Protein AF-A0A7X7Z6R0-F1 (afdb_monomer_lite)

Foldseek 3Di:
DDPVVVVVVVVVVVVVVVVVVVVVVCVVPPPPDPDDPPCPVVDDD

Structure (mmCIF, N/CA/C/O backbone):
data_AF-A0A7X7Z6R0-F1
#
_entry.id   AF-A0A7X7Z6R0-F1
#
loop_
_atom_site.group_PDB
_atom_site.id
_atom_site.type_symbol
_atom_site.label_atom_id
_atom_site.label_alt_id
_atom_site.label_comp_id
_atom_site.label_asym_id
_atom_site.label_entity_id
_atom_site.label_seq_id
_atom_site.pdbx_PDB_ins_code
_atom_site.Cartn_x
_atom_site.Cartn_y
_atom_site.Cartn_z
_atom_site.occupancy
_atom_site.B_iso_or_equiv
_atom_site.auth_seq_id
_atom_site.auth_comp_id
_atom_site.auth_asym_id
_atom_site.auth_atom_id
_atom_site.pdbx_PDB_model_num
ATOM 1 N N . MET A 1 1 ? 18.081 -5.587 -22.007 1.00 66.00 1 MET A N 1
ATOM 2 C CA . MET A 1 1 ? 16.725 -5.389 -21.446 1.00 66.00 1 MET A CA 1
ATOM 3 C C . MET A 1 1 ? 16.453 -3.898 -21.415 1.00 66.00 1 MET A C 1
ATOM 5 O O . MET A 1 1 ? 17.330 -3.161 -20.988 1.00 66.00 1 MET A O 1
ATOM 9 N N . ASN A 1 2 ? 15.306 -3.447 -21.923 1.00 86.62 2 ASN A N 1
ATOM 10 C CA . ASN A 1 2 ? 15.034 -2.017 -22.076 1.00 8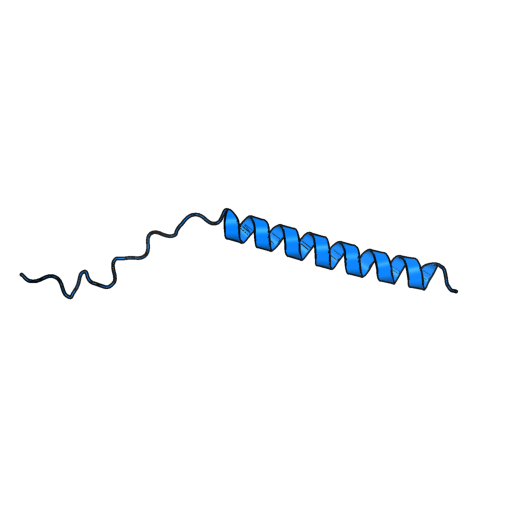6.62 2 ASN A CA 1
ATOM 11 C C . ASN A 1 2 ? 14.853 -1.366 -20.701 1.00 86.62 2 ASN A C 1
ATOM 13 O O . ASN A 1 2 ? 13.898 -1.683 -19.992 1.00 86.62 2 ASN A O 1
ATOM 17 N N . THR A 1 3 ? 15.749 -0.449 -20.338 1.00 91.50 3 THR A N 1
ATOM 18 C CA . THR A 1 3 ? 15.733 0.280 -19.059 1.00 91.50 3 THR A CA 1
ATOM 19 C C . THR A 1 3 ? 14.373 0.926 -18.783 1.00 91.50 3 THR A C 1
ATOM 21 O O . THR A 1 3 ? 13.883 0.881 -17.659 1.00 91.50 3 THR A O 1
ATOM 24 N N . SER A 1 4 ? 13.699 1.426 -19.823 1.00 93.00 4 SER A N 1
ATOM 25 C CA . SER A 1 4 ? 12.353 2.005 -19.731 1.00 93.00 4 SER A CA 1
ATOM 26 C C . SER A 1 4 ? 11.291 1.014 -19.242 1.00 93.00 4 SER A C 1
ATOM 28 O O . SER A 1 4 ? 10.417 1.391 -18.468 1.00 93.00 4 SER A O 1
ATOM 30 N N . ALA A 1 5 ? 11.375 -0.259 -19.644 1.00 93.00 5 ALA A N 1
ATOM 31 C CA . ALA A 1 5 ? 10.434 -1.287 -19.201 1.00 93.00 5 ALA A CA 1
ATOM 32 C C . ALA A 1 5 ? 10.629 -1.626 -17.715 1.00 93.00 5 ALA A C 1
ATOM 34 O O . ALA A 1 5 ? 9.658 -1.817 -16.987 1.00 93.00 5 ALA A O 1
ATOM 35 N N . LEU A 1 6 ? 11.882 -1.641 -17.250 1.00 93.94 6 LEU A N 1
ATOM 36 C CA . LEU A 1 6 ? 12.216 -1.891 -15.847 1.00 93.94 6 LEU A CA 1
ATOM 37 C C . LEU A 1 6 ? 11.747 -0.742 -14.943 1.00 93.94 6 LEU A C 1
ATOM 39 O O . LEU A 1 6 ? 11.162 -0.992 -13.890 1.00 93.94 6 LEU A O 1
ATOM 43 N N . ILE A 1 7 ? 11.937 0.507 -15.379 1.00 95.88 7 ILE A N 1
ATOM 44 C CA . ILE A 1 7 ? 11.452 1.694 -14.660 1.00 95.88 7 ILE A CA 1
ATOM 45 C C . ILE A 1 7 ? 9.926 1.664 -14.536 1.00 95.88 7 ILE A C 1
ATOM 47 O O . ILE A 1 7 ? 9.400 1.873 -13.443 1.00 95.88 7 ILE A O 1
ATOM 51 N N . LEU A 1 8 ? 9.218 1.362 -15.629 1.00 95.69 8 LEU A N 1
ATOM 52 C CA . LEU A 1 8 ? 7.760 1.269 -15.617 1.00 95.69 8 LEU A CA 1
ATOM 53 C C . LEU A 1 8 ? 7.284 0.185 -14.642 1.00 95.69 8 LEU A C 1
ATOM 55 O O . LEU A 1 8 ? 6.421 0.450 -13.812 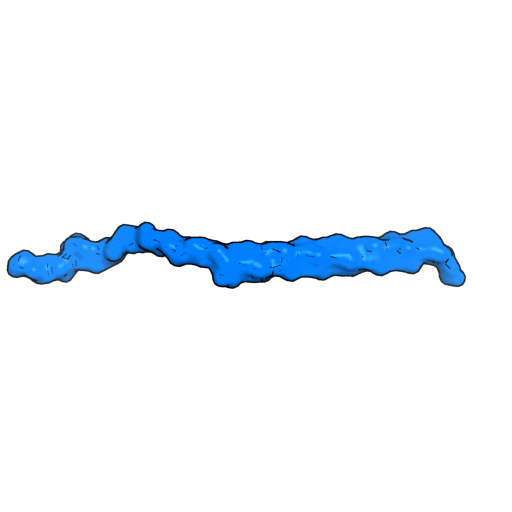1.00 95.69 8 LEU A O 1
ATOM 59 N N . MET A 1 9 ? 7.897 -1.001 -14.689 1.00 96.06 9 MET A N 1
ATOM 60 C CA . MET A 1 9 ? 7.543 -2.119 -13.815 1.00 96.06 9 MET A CA 1
ATOM 61 C C . MET A 1 9 ? 7.698 -1.758 -12.330 1.00 96.06 9 MET A C 1
ATOM 63 O O . MET A 1 9 ? 6.756 -1.927 -11.555 1.00 96.06 9 MET A O 1
ATOM 67 N N . ILE A 1 10 ? 8.848 -1.201 -11.936 1.00 97.25 10 ILE A N 1
ATOM 68 C CA . ILE A 1 10 ? 9.106 -0.808 -10.541 1.00 97.25 10 ILE A CA 1
ATOM 69 C C . ILE A 1 10 ? 8.176 0.333 -10.111 1.00 97.25 10 ILE A C 1
ATOM 71 O O . ILE A 1 10 ? 7.668 0.324 -8.987 1.00 97.25 10 ILE A O 1
ATOM 75 N N . SER A 1 11 ? 7.912 1.296 -10.998 1.00 97.56 11 SER A N 1
ATOM 76 C CA . SER A 1 11 ? 7.012 2.416 -10.718 1.00 97.56 11 SER A CA 1
ATOM 77 C C . SER A 1 11 ? 5.585 1.936 -10.453 1.00 97.56 11 SER A C 1
ATOM 79 O O . SER A 1 11 ? 5.005 2.288 -9.425 1.00 97.56 11 SER A O 1
ATOM 81 N N . THR A 1 12 ? 5.041 1.065 -11.309 1.00 97.50 12 THR A N 1
ATOM 82 C CA . THR A 1 12 ? 3.697 0.503 -11.121 1.00 97.50 12 THR A CA 1
ATOM 83 C C . THR A 1 12 ? 3.588 -0.248 -9.796 1.00 97.50 12 THR A C 1
ATOM 85 O O . THR A 1 12 ? 2.650 -0.016 -9.032 1.00 97.50 12 THR A O 1
ATOM 88 N N . TRP A 1 13 ? 4.569 -1.098 -9.483 1.00 97.56 13 TRP A N 1
ATOM 89 C CA . TRP A 1 13 ? 4.590 -1.855 -8.228 1.00 97.56 13 TRP A CA 1
ATOM 90 C C . TRP A 1 13 ? 4.654 -0.937 -7.007 1.00 97.56 13 TRP A C 1
ATOM 92 O O . TRP A 1 13 ? 3.914 -1.135 -6.042 1.00 97.56 13 TRP A O 1
ATOM 102 N N . SER A 1 14 ? 5.486 0.102 -7.068 1.00 98.31 14 SER A N 1
ATOM 103 C CA . SER A 1 14 ? 5.612 1.098 -6.002 1.00 98.31 14 SER A CA 1
ATOM 104 C C . SER A 1 14 ? 4.293 1.833 -5.760 1.00 98.31 14 SER A C 1
ATOM 106 O O . SER A 1 14 ? 3.861 1.953 -4.617 1.00 98.31 14 SER A O 1
ATOM 108 N N . ILE A 1 15 ? 3.607 2.266 -6.822 1.00 98.4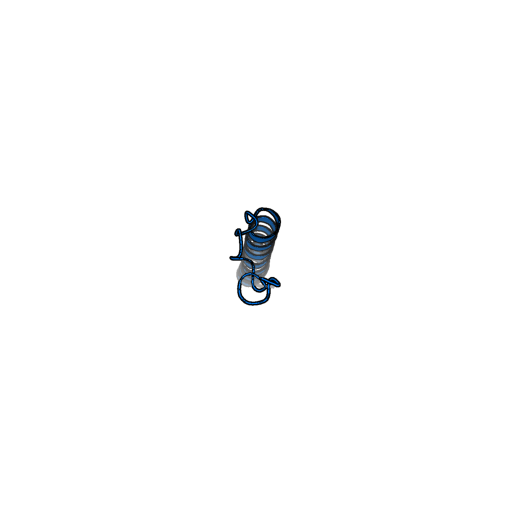4 15 ILE A N 1
ATOM 109 C CA . ILE A 1 15 ? 2.329 2.986 -6.714 1.00 98.44 15 ILE A CA 1
ATOM 110 C C . ILE A 1 15 ? 1.260 2.102 -6.068 1.00 98.44 15 ILE A C 1
ATOM 112 O O .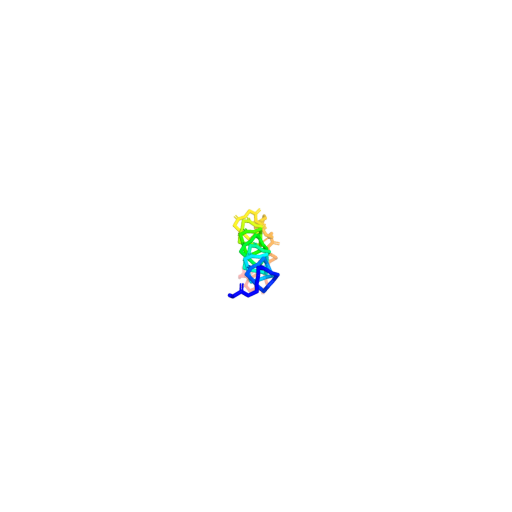 ILE A 1 15 ? 0.618 2.523 -5.105 1.00 98.44 15 ILE A O 1
ATOM 116 N N . VAL A 1 16 ? 1.088 0.871 -6.558 1.00 98.06 16 VAL A N 1
ATOM 117 C CA . VAL A 1 16 ? 0.096 -0.069 -6.010 1.00 98.06 16 VAL A CA 1
ATOM 118 C C . VAL A 1 16 ? 0.390 -0.368 -4.541 1.00 98.06 16 VAL A C 1
ATOM 120 O O . VAL A 1 16 ? -0.523 -0.350 -3.713 1.00 98.06 16 VAL A O 1
ATOM 123 N N . THR A 1 17 ? 1.662 -0.576 -4.195 1.00 98.25 17 THR A N 1
ATOM 124 C CA . THR A 1 17 ? 2.090 -0.840 -2.815 1.00 98.25 17 THR A CA 1
ATOM 125 C C . THR A 1 17 ? 1.776 0.348 -1.903 1.00 98.25 17 THR A C 1
ATOM 127 O O . THR A 1 17 ? 1.160 0.170 -0.852 1.00 98.25 17 THR A O 1
ATOM 130 N N . CYS A 1 18 ? 2.111 1.571 -2.324 1.00 98.38 18 CYS A N 1
ATOM 131 C CA . CYS A 1 18 ? 1.814 2.793 -1.574 1.00 98.38 18 CYS A CA 1
ATOM 132 C C . CYS A 1 18 ? 0.309 2.997 -1.357 1.00 98.38 18 CYS A C 1
ATOM 134 O O . CYS A 1 18 ? -0.113 3.297 -0.239 1.00 98.38 18 CYS A O 1
ATOM 136 N N . LEU A 1 19 ? -0.509 2.804 -2.397 1.00 98.19 19 LEU A N 1
ATOM 137 C CA . LEU A 1 19 ? -1.967 2.908 -2.286 1.00 98.19 19 LEU A CA 1
ATOM 138 C C . LEU A 1 19 ? -2.535 1.850 -1.338 1.00 98.19 19 LEU A C 1
ATOM 140 O O . LEU A 1 19 ? -3.378 2.167 -0.500 1.00 98.19 19 LEU A O 1
ATOM 144 N N . THR A 1 20 ? -2.039 0.616 -1.430 1.00 98.06 20 THR A N 1
ATOM 145 C CA . THR A 1 20 ? -2.460 -0.482 -0.553 1.00 98.06 20 THR A CA 1
ATOM 146 C C . THR A 1 20 ? -2.188 -0.131 0.904 1.00 98.06 20 THR A C 1
ATOM 148 O O . THR A 1 20 ? -3.112 -0.159 1.714 1.00 98.06 20 THR A O 1
ATOM 151 N N . ILE A 1 21 ? -0.960 0.290 1.228 1.00 98.25 21 ILE A N 1
ATOM 152 C CA . ILE A 1 21 ? -0.582 0.714 2.584 1.00 98.25 21 ILE A CA 1
ATOM 153 C C . ILE A 1 21 ? -1.458 1.883 3.050 1.00 98.25 21 ILE A C 1
ATOM 155 O O . ILE A 1 21 ? -1.966 1.855 4.171 1.00 98.25 21 ILE A O 1
ATOM 159 N N . TYR A 1 22 ? -1.682 2.887 2.196 1.00 97.69 22 TYR A N 1
ATOM 160 C CA . TYR A 1 22 ? -2.515 4.044 2.525 1.00 97.69 22 TYR A CA 1
ATOM 161 C C . TYR A 1 22 ? -3.938 3.639 2.927 1.00 97.69 22 TYR A C 1
ATOM 163 O O . TYR A 1 22 ? -4.416 4.049 3.987 1.00 97.69 22 TYR A O 1
ATOM 171 N N . PHE A 1 23 ? -4.613 2.817 2.119 1.00 96.94 23 PHE A N 1
ATOM 172 C CA . PHE A 1 23 ? -5.971 2.375 2.434 1.00 96.94 23 PHE A CA 1
ATOM 173 C C . PHE A 1 23 ? -6.009 1.457 3.652 1.00 96.94 23 PHE A C 1
ATOM 175 O O . PHE A 1 23 ? -6.918 1.589 4.468 1.00 96.94 23 PHE A O 1
ATOM 182 N N . PHE A 1 24 ? -5.008 0.597 3.831 1.00 97.06 24 PHE A N 1
ATOM 183 C CA . PHE A 1 24 ? -4.914 -0.258 5.012 1.00 97.06 24 PHE A CA 1
ATOM 184 C C . PHE A 1 24 ? -4.815 0.572 6.294 1.00 97.06 24 PHE A C 1
ATOM 186 O O . PHE A 1 24 ? -5.598 0.388 7.224 1.00 97.06 24 PHE A O 1
ATOM 193 N N . VAL A 1 25 ? -3.913 1.557 6.315 1.00 97.06 25 VAL A N 1
ATOM 194 C CA . VAL A 1 25 ? -3.771 2.490 7.442 1.00 97.06 25 VAL A CA 1
ATOM 195 C C . VAL A 1 25 ? -5.051 3.297 7.642 1.00 97.06 25 VAL A C 1
ATOM 197 O O . VAL A 1 25 ? -5.472 3.507 8.778 1.00 97.06 25 VAL A O 1
ATOM 200 N N . LYS A 1 26 ? -5.701 3.732 6.558 1.00 94.12 26 LYS A N 1
ATOM 201 C CA . LYS A 1 26 ? -6.971 4.462 6.628 1.00 94.12 26 LYS A CA 1
ATOM 202 C C . LYS A 1 26 ? -8.080 3.625 7.268 1.00 94.12 26 LYS A C 1
ATOM 204 O O . LYS A 1 26 ? -8.838 4.175 8.057 1.00 94.12 26 LYS A O 1
ATOM 209 N N . VAL A 1 27 ? -8.162 2.331 6.959 1.00 93.62 27 VAL A N 1
ATOM 210 C CA . VAL A 1 27 ? -9.132 1.404 7.564 1.00 93.62 27 VAL A CA 1
ATOM 211 C C . VAL A 1 27 ? -8.815 1.172 9.038 1.00 93.62 27 VAL A C 1
ATOM 213 O O . VAL A 1 27 ? -9.701 1.314 9.873 1.00 93.62 27 VAL A O 1
ATOM 216 N N . LEU A 1 28 ? -7.553 0.901 9.381 1.00 93.69 28 LEU A N 1
ATOM 217 C CA . LEU A 1 28 ? -7.144 0.679 10.774 1.00 93.69 28 LEU A CA 1
ATOM 218 C C . LEU A 1 28 ? -7.363 1.909 11.666 1.00 93.69 28 LEU A C 1
ATOM 220 O O . LEU A 1 28 ? -7.583 1.774 12.865 1.00 93.69 28 LEU A O 1
ATOM 224 N N . LYS A 1 29 ? -7.292 3.111 11.086 1.00 92.19 29 LYS A N 1
ATOM 225 C CA . LYS A 1 29 ? -7.525 4.382 11.783 1.00 92.19 29 LYS A CA 1
ATOM 226 C C . LYS A 1 29 ? -8.939 4.930 11.592 1.00 92.19 29 LYS A C 1
ATOM 228 O O . LYS A 1 29 ? -9.202 6.046 12.043 1.00 92.19 29 LYS A O 1
ATOM 233 N N . ALA A 1 30 ? -9.820 4.215 10.894 1.00 89.06 30 ALA A N 1
ATOM 234 C CA . ALA A 1 30 ? -11.182 4.676 10.699 1.00 89.06 30 ALA A CA 1
ATOM 235 C C . ALA A 1 30 ? -11.860 4.771 12.076 1.00 89.06 30 ALA A C 1
ATOM 237 O O . ALA A 1 30 ? -11.811 3.803 12.839 1.00 89.06 30 ALA A O 1
ATOM 238 N N . PRO A 1 31 ? -12.460 5.921 12.433 1.00 82.56 31 PRO A N 1
ATOM 239 C CA . PRO A 1 31 ? -13.215 6.006 13.671 1.00 82.56 31 PRO A CA 1
ATOM 240 C C . PRO A 1 31 ? -14.351 4.985 13.610 1.00 82.56 31 PRO A C 1
ATOM 242 O O . PRO A 1 31 ? -15.016 4.866 12.577 1.00 82.56 31 PRO A O 1
ATOM 245 N N . MET A 1 32 ? -14.576 4.256 14.707 1.00 73.19 32 MET A N 1
ATOM 246 C CA . MET A 1 32 ? -15.772 3.429 14.830 1.00 73.19 32 MET A CA 1
ATOM 247 C C . MET A 1 32 ? -16.975 4.352 14.682 1.00 73.19 32 MET A C 1
ATOM 249 O O . MET A 1 32 ? -17.223 5.216 15.525 1.00 73.19 32 MET A O 1
ATOM 253 N N . ARG A 1 33 ? -17.688 4.214 13.565 1.00 70.44 33 ARG A N 1
ATOM 254 C CA . ARG A 1 33 ? -18.975 4.867 13.385 1.00 70.44 33 ARG A CA 1
ATOM 255 C C . ARG A 1 33 ? -19.865 4.336 14.504 1.00 70.44 33 ARG A C 1
ATOM 257 O O . ARG A 1 33 ? -20.005 3.126 14.629 1.00 70.44 33 ARG A O 1
ATOM 264 N N . GLN A 1 34 ? -20.421 5.225 15.326 1.00 69.94 34 GLN A N 1
ATOM 265 C CA . GLN A 1 34 ? -21.525 4.845 16.200 1.00 69.94 34 GLN A CA 1
ATOM 266 C C . GLN A 1 34 ? -22.656 4.391 15.280 1.00 69.94 34 GLN A C 1
ATOM 268 O O . GLN A 1 34 ? -23.306 5.208 14.624 1.00 69.94 34 GLN A O 1
ATOM 273 N N . GLU A 1 35 ? -22.799 3.082 15.121 1.00 68.94 35 GLU A N 1
ATOM 274 C CA . GLU A 1 35 ? -23.957 2.522 14.452 1.00 68.94 35 GLU A CA 1
ATOM 275 C C . GLU A 1 35 ? -25.150 2.693 15.398 1.00 68.94 35 GLU A C 1
ATOM 277 O O . GLU A 1 35 ? -24.996 2.475 16.603 1.00 68.94 35 GLU A O 1
ATOM 282 N N . PRO A 1 36 ? -26.313 3.157 14.904 1.00 72.62 36 PRO A N 1
ATOM 283 C CA . PRO A 1 36 ? -27.522 3.143 15.712 1.00 72.62 36 PRO A CA 1
ATOM 284 C C . PRO A 1 36 ? -27.779 1.700 16.156 1.00 72.62 36 PRO A C 1
ATOM 286 O O . PRO A 1 36 ? -27.706 0.779 15.339 1.00 72.62 36 PRO A O 1
ATOM 289 N N . ASP A 1 37 ? -28.016 1.511 17.453 1.00 74.12 37 ASP A N 1
ATOM 290 C CA . ASP A 1 37 ? -28.226 0.187 18.026 1.00 74.12 37 ASP A CA 1
ATOM 291 C C . ASP A 1 37 ? -29.413 -0.492 17.328 1.00 74.12 37 ASP A C 1
ATOM 293 O O . ASP A 1 37 ? -30.547 -0.013 17.357 1.00 74.12 37 ASP A O 1
ATOM 297 N N . SER A 1 38 ? -29.115 -1.600 16.646 1.00 73.56 38 SER A N 1
ATOM 298 C CA . SER A 1 38 ? -30.082 -2.343 15.837 1.00 73.56 38 SER A CA 1
ATOM 299 C C . SER A 1 38 ? -31.120 -3.088 16.684 1.00 73.56 38 SER A C 1
ATOM 301 O O . SER A 1 38 ? -32.077 -3.615 16.121 1.00 73.56 38 SER A O 1
ATOM 303 N N . TYR A 1 39 ? -30.955 -3.132 18.012 1.00 70.94 39 TYR A N 1
ATOM 304 C CA . TYR A 1 39 ? -31.89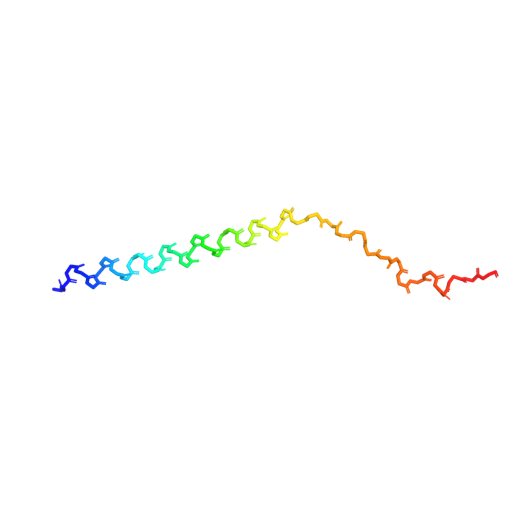0 -3.760 18.949 1.00 70.94 39 TYR A CA 1
ATOM 305 C C . TYR A 1 39 ? -32.786 -2.767 19.704 1.00 70.94 39 TYR A C 1
ATOM 307 O O . TYR A 1 39 ? -33.630 -3.215 20.476 1.00 70.94 39 TYR A O 1
ATOM 315 N N . LEU A 1 40 ? -32.690 -1.456 19.436 1.00 68.12 40 LEU A N 1
ATOM 316 C CA . LEU A 1 40 ? -33.529 -0.434 20.090 1.00 68.12 40 LEU A CA 1
ATOM 317 C C . LEU A 1 40 ? -35.039 -0.693 19.948 1.00 68.12 40 LEU A C 1
ATOM 319 O O . LEU A 1 40 ? -35.798 -0.424 20.873 1.00 68.12 40 LEU A O 1
ATOM 323 N N . ASP A 1 41 ? -35.485 -1.238 18.812 1.00 70.81 41 ASP A N 1
ATOM 324 C CA . ASP A 1 41 ? -36.898 -1.584 18.581 1.00 70.81 41 ASP A CA 1
ATOM 325 C C . ASP A 1 41 ? -37.333 -2.897 19.260 1.00 70.81 41 ASP A C 1
ATOM 327 O O . ASP A 1 41 ? -38.521 -3.227 19.268 1.00 70.81 41 ASP A O 1
ATOM 331 N N . ASN A 1 42 ? -36.392 -3.662 19.818 1.00 71.19 42 ASN A N 1
ATOM 332 C CA . ASN A 1 42 ? -36.631 -4.979 20.407 1.00 71.19 42 ASN A CA 1
ATOM 333 C C . ASN A 1 42 ? -36.387 -5.008 21.926 1.00 71.19 42 ASN A C 1
ATOM 335 O O . ASN A 1 42 ? -36.405 -6.087 22.526 1.00 71.19 42 ASN A O 1
ATOM 339 N N . ASP A 1 43 ? -36.165 -3.849 22.549 1.00 76.69 43 ASP A N 1
ATOM 340 C CA . ASP A 1 43 ? -36.070 -3.753 24.002 1.00 76.69 43 ASP A CA 1
ATOM 341 C C . ASP A 1 43 ? -37.438 -4.063 24.645 1.00 76.69 43 ASP A C 1
ATOM 343 O O . ASP A 1 43 ? -38.471 -3.527 24.218 1.00 76.69 43 ASP A O 1
ATOM 347 N N . PRO A 1 44 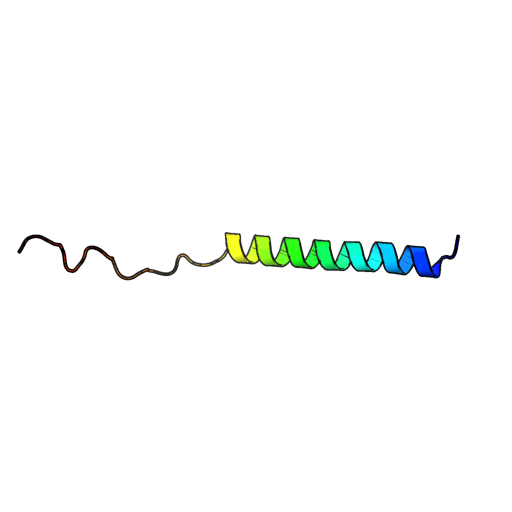? -37.489 -4.944 25.664 1.00 74.00 44 PRO A N 1
ATOM 348 C CA . PRO A 1 44 ? -38.724 -5.231 26.380 1.00 74.00 44 PRO A CA 1
ATOM 349 C C . PRO A 1 44 ? -39.202 -3.966 27.110 1.00 74.00 44 PRO A C 1
ATOM 351 O O . PRO A 1 44 ? -38.479 -3.414 27.937 1.00 74.00 44 PRO A O 1
ATOM 354 N N . LYS A 1 45 ? -40.419 -3.508 26.787 1.00 68.38 45 LYS A N 1
ATOM 355 C CA . LYS A 1 45 ? -41.116 -2.429 27.508 1.00 68.38 45 LYS A CA 1
ATOM 356 C C . LYS A 1 45 ? -41.525 -2.838 28.917 1.00 68.38 45 LYS A C 1
ATOM 358 O O . LYS A 1 45 ? -41.943 -4.005 29.090 1.00 68.38 45 LYS A O 1
#

Sequence (45 aa):
MNTSALILMISTWSIVTCLTIYFFVKVLKAPMRQEPDSYLDNDPK

Secondary structure (DSSP, 8-state):
--HHHHHHHHHHHHHHHHHHHHHHHHHHT-----PPPTTGGGS--

pLDDT: mean 87.21, std 11.79, range [66.0, 98.44]

Radius of gyration: 22.37 Å; chains: 1; bounding box: 58×11×50 Å